Protein AF-A0A8S2F8Z8-F1 (afdb_monomer_lite)

Foldseek 3Di:
DDPDDPPQWDWADPDPPDIDTDGPVVSVVVPDPQDAAEFFGWADDDPPPDDDNHHPPQWHWFAQDNHTIGTHNAHDPNRPQQVDADEFFAWQDAPPDRGHNHHDPQWDWKAQDNGTTTTHNDHDPNIHD

Structure (mmCIF, N/CA/C/O backbone):
data_AF-A0A8S2F8Z8-F1
#
_entry.id   AF-A0A8S2F8Z8-F1
#
loop_
_atom_site.group_PDB
_atom_site.id
_atom_site.type_symbol
_atom_site.label_atom_id
_atom_site.label_alt_id
_atom_site.label_comp_id
_atom_site.label_asym_id
_atom_site.label_entity_id
_atom_site.label_seq_id
_atom_site.pdbx_PDB_ins_code
_atom_site.Cartn_x
_atom_site.Cartn_y
_atom_site.Cartn_z
_atom_site.occupancy
_atom_site.B_iso_or_equiv
_atom_site.auth_seq_id
_atom_site.auth_comp_id
_atom_site.auth_asym_id
_atom_site.auth_atom_id
_atom_site.pdbx_PDB_model_num
ATOM 1 N N . GLY A 1 1 ? -2.015 -5.565 -41.051 1.00 59.56 1 GLY A N 1
ATOM 2 C CA . GLY A 1 1 ? -1.539 -4.208 -40.720 1.00 59.56 1 GLY A CA 1
ATOM 3 C C . GLY A 1 1 ? -0.589 -3.693 -41.792 1.00 59.56 1 GLY A C 1
ATOM 4 O O . GLY A 1 1 ? -0.266 -4.461 -42.700 1.00 59.56 1 GLY A O 1
ATOM 5 N N . PRO A 1 2 ? -0.166 -2.418 -41.715 1.00 66.81 2 PRO A N 1
ATOM 6 C CA . PRO A 1 2 ? 0.751 -1.803 -42.672 1.00 66.81 2 PRO A CA 1
ATOM 7 C C . PRO A 1 2 ? 2.079 -2.568 -42.733 1.00 66.81 2 PRO A C 1
ATOM 9 O O . PRO A 1 2 ? 2.595 -3.013 -41.705 1.00 66.81 2 PRO A O 1
ATOM 12 N N . ARG A 1 3 ? 2.611 -2.749 -43.949 1.00 70.62 3 ARG A N 1
ATOM 13 C CA . ARG A 1 3 ? 3.925 -3.376 -44.209 1.00 70.62 3 ARG A CA 1
ATOM 14 C C . ARG A 1 3 ? 5.035 -2.347 -44.431 1.00 70.62 3 ARG A C 1
ATOM 16 O O . ARG A 1 3 ? 6.205 -2.682 -44.313 1.00 70.62 3 ARG A O 1
ATOM 23 N N . THR A 1 4 ? 4.659 -1.105 -44.707 1.00 81.62 4 THR A N 1
ATOM 24 C CA . THR A 1 4 ? 5.548 0.034 -44.928 1.00 81.62 4 THR A CA 1
ATOM 25 C C . THR A 1 4 ? 5.019 1.227 -44.137 1.00 81.62 4 THR A C 1
ATOM 27 O O . THR A 1 4 ? 3.808 1.431 -44.039 1.00 81.62 4 THR A O 1
ATOM 30 N N . CYS A 1 5 ? 5.924 1.987 -43.525 1.00 84.75 5 CYS A N 1
ATOM 31 C CA . CYS A 1 5 ? 5.596 3.155 -42.713 1.00 84.75 5 CYS A CA 1
ATOM 32 C C . CYS A 1 5 ? 6.280 4.398 -43.289 1.00 84.75 5 CYS A C 1
ATOM 34 O O . CYS A 1 5 ? 7.311 4.295 -43.954 1.00 84.75 5 CYS A O 1
ATOM 36 N N . LYS A 1 6 ? 5.694 5.575 -43.037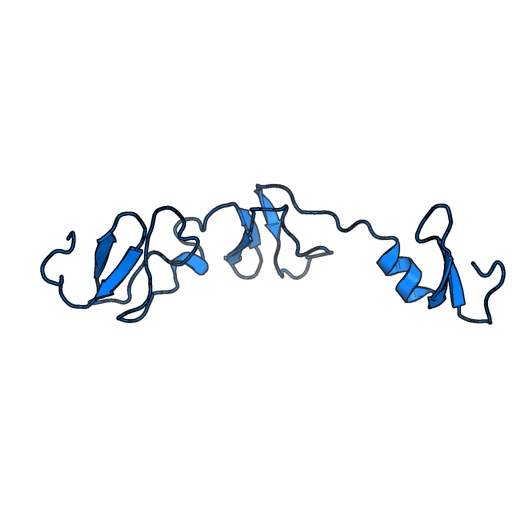 1.00 87.75 6 LYS A N 1
ATOM 37 C CA . LYS A 1 6 ? 6.300 6.864 -43.398 1.00 87.75 6 LYS A CA 1
ATOM 38 C C . LYS A 1 6 ? 7.627 7.066 -42.653 1.00 87.75 6 LYS A C 1
ATOM 40 O O . LYS A 1 6 ? 7.852 6.474 -41.597 1.00 87.75 6 LYS A O 1
ATOM 45 N N . GLN A 1 7 ? 8.488 7.916 -43.203 1.00 82.00 7 GLN A N 1
ATOM 46 C CA . GLN A 1 7 ? 9.803 8.227 -42.644 1.00 82.00 7 GLN A CA 1
ATOM 47 C C . GLN A 1 7 ? 9.693 8.678 -41.175 1.00 82.00 7 GLN A C 1
ATOM 49 O O . GLN A 1 7 ? 8.825 9.476 -40.830 1.00 82.00 7 GLN A O 1
ATOM 54 N N . GLY A 1 8 ? 10.538 8.115 -40.305 1.00 78.06 8 GLY A N 1
ATOM 55 C CA . GLY A 1 8 ? 10.501 8.342 -38.851 1.00 78.06 8 GLY A CA 1
ATOM 56 C C . GLY A 1 8 ? 9.610 7.373 -38.056 1.00 78.06 8 GLY A C 1
ATOM 57 O O . GLY A 1 8 ? 9.701 7.328 -36.828 1.00 78.06 8 GLY A O 1
ATOM 58 N N . LEU A 1 9 ? 8.801 6.549 -38.729 1.00 84.25 9 LEU A N 1
ATOM 59 C CA . LEU A 1 9 ? 7.970 5.518 -38.106 1.00 84.25 9 LEU A CA 1
ATOM 60 C C . LEU A 1 9 ? 8.496 4.118 -38.432 1.00 84.25 9 LEU A C 1
ATOM 62 O O . LEU A 1 9 ? 8.995 3.856 -39.525 1.00 84.25 9 LEU A O 1
ATOM 66 N N . VAL A 1 10 ? 8.332 3.195 -37.491 1.00 85.69 10 VAL A N 1
ATOM 67 C CA . VAL A 1 10 ? 8.673 1.779 -37.654 1.00 85.69 10 VAL A CA 1
ATOM 68 C C . VAL A 1 10 ? 7.415 0.924 -37.569 1.00 85.69 10 VAL A C 1
ATOM 70 O O . VAL A 1 10 ? 6.480 1.231 -36.826 1.00 85.69 10 VAL A O 1
ATOM 73 N N . CYS A 1 11 ? 7.384 -0.160 -38.344 1.00 86.62 11 CYS A N 1
ATOM 74 C CA . CYS A 1 11 ? 6.306 -1.136 -38.264 1.00 86.62 11 CYS A CA 1
ATOM 75 C C . CYS A 1 11 ? 6.493 -1.982 -37.001 1.00 86.62 11 CYS A C 1
ATOM 77 O O . CYS A 1 11 ? 7.408 -2.800 -36.923 1.00 86.62 11 CYS A O 1
ATOM 79 N N . PHE A 1 12 ? 5.630 -1.778 -36.009 1.00 84.25 12 PHE A N 1
ATOM 80 C CA . PHE A 1 12 ? 5.657 -2.507 -34.749 1.00 84.25 12 PHE A CA 1
ATOM 81 C C . PHE A 1 12 ? 4.563 -3.574 -34.729 1.00 84.25 12 PHE A C 1
ATOM 83 O O . PHE A 1 12 ? 3.369 -3.282 -34.868 1.00 84.25 12 PHE A O 1
ATOM 90 N N . LYS A 1 13 ? 4.971 -4.834 -34.564 1.00 82.38 13 LYS A N 1
ATOM 91 C CA . LYS A 1 13 ? 4.068 -5.986 -34.539 1.00 82.38 13 LYS A CA 1
ATOM 92 C C . LYS A 1 13 ? 3.543 -6.192 -33.117 1.00 82.38 13 LYS A C 1
ATOM 94 O O . LYS A 1 13 ? 4.301 -6.532 -32.220 1.00 82.38 13 LYS A O 1
ATOM 99 N N . ARG A 1 14 ? 2.241 -5.982 -32.921 1.00 74.94 14 ARG A N 1
ATOM 100 C CA . ARG A 1 14 ? 1.556 -6.128 -31.623 1.00 74.94 14 ARG A CA 1
ATOM 101 C C . ARG A 1 14 ? 1.050 -7.550 -31.392 1.00 74.94 14 ARG A C 1
ATOM 103 O O . ARG A 1 14 ? 0.982 -7.999 -30.258 1.00 74.94 14 ARG A O 1
ATOM 110 N N . SER A 1 15 ? 0.678 -8.254 -32.458 1.00 73.31 15 SER A N 1
ATOM 111 C CA . SER A 1 15 ? 0.244 -9.652 -32.407 1.00 73.31 15 SER A CA 1
ATOM 112 C C . SER A 1 15 ? 0.543 -10.357 -33.732 1.00 73.31 15 SER A C 1
ATOM 114 O O . SER A 1 15 ? 1.067 -9.757 -34.674 1.00 73.31 15 SER A O 1
ATOM 116 N N . LYS A 1 16 ? 0.186 -11.642 -33.846 1.00 78.88 16 LYS A N 1
ATOM 117 C CA . LYS A 1 16 ? 0.320 -12.395 -35.105 1.00 78.88 16 LYS A CA 1
ATOM 118 C C . LYS A 1 16 ? -0.413 -11.722 -36.275 1.00 78.88 16 LYS A C 1
ATOM 120 O O . LYS A 1 16 ? 0.089 -11.774 -37.395 1.00 78.88 16 LYS A O 1
ATOM 125 N N . TYR A 1 17 ? -1.542 -11.063 -36.004 1.00 82.31 17 TYR A N 1
ATOM 126 C CA . TYR A 1 17 ? -2.438 -10.501 -37.022 1.00 82.31 17 TYR A CA 1
ATOM 127 C C . TYR A 1 17 ? -2.442 -8.965 -37.065 1.00 82.31 17 TYR A C 1
ATOM 129 O O . TYR A 1 17 ? -2.913 -8.377 -38.040 1.00 82.31 17 TYR A O 1
ATOM 137 N N . TYR A 1 18 ? -1.886 -8.303 -36.046 1.00 78.38 18 TYR A N 1
ATOM 138 C CA . TYR A 1 18 ? -1.949 -6.852 -35.900 1.00 78.38 18 TYR A CA 1
ATOM 139 C C . TYR A 1 18 ? -0.555 -6.213 -35.839 1.00 78.38 18 TYR A C 1
ATOM 141 O O . TYR A 1 18 ? 0.298 -6.572 -35.023 1.00 78.38 18 TYR A O 1
ATOM 149 N N . SER A 1 19 ? -0.346 -5.233 -36.716 1.00 85.62 19 SER A N 1
ATOM 150 C CA . SER A 1 19 ? 0.827 -4.362 -36.755 1.00 85.62 19 SER A CA 1
ATOM 151 C C . SER A 1 19 ? 0.371 -2.915 -36.894 1.00 85.62 19 SER A C 1
ATOM 153 O O . SER A 1 19 ? -0.686 -2.658 -37.472 1.00 85.62 19 SER A O 1
ATOM 155 N N . GLN A 1 20 ? 1.164 -1.983 -36.374 1.00 88.12 20 GLN A N 1
ATOM 156 C CA . GLN A 1 20 ? 0.901 -0.545 -36.439 1.00 88.12 20 GLN A CA 1
ATOM 157 C C . GLN A 1 20 ? 2.207 0.231 -36.639 1.00 88.12 20 GLN A C 1
ATOM 159 O O . GLN A 1 20 ? 3.262 -0.201 -36.175 1.00 88.12 20 GLN A O 1
ATOM 164 N N . CYS A 1 21 ? 2.143 1.374 -37.320 1.00 89.62 21 CYS A N 1
ATOM 165 C CA . CYS A 1 21 ? 3.282 2.281 -37.449 1.00 89.62 21 CYS A CA 1
ATOM 166 C C . CYS A 1 21 ? 3.363 3.172 -36.208 1.00 89.62 21 CYS A C 1
ATOM 168 O O . CYS A 1 21 ? 2.404 3.875 -35.899 1.00 89.62 21 CYS A O 1
ATOM 170 N N . ILE A 1 22 ? 4.490 3.150 -35.504 1.00 87.31 22 ILE A N 1
ATOM 171 C CA . ILE A 1 22 ? 4.744 4.006 -34.335 1.00 87.31 22 ILE A CA 1
ATOM 172 C C . ILE A 1 22 ? 6.133 4.634 -34.435 1.00 87.31 22 ILE A C 1
ATOM 174 O O . ILE A 1 22 ? 6.967 4.177 -35.216 1.00 87.31 22 ILE A O 1
ATOM 178 N N . GLY A 1 23 ? 6.385 5.686 -33.656 1.00 85.56 23 GLY A N 1
ATOM 179 C CA . GLY A 1 23 ? 7.707 6.309 -33.582 1.00 85.56 23 GLY A CA 1
ATOM 180 C C . GLY A 1 23 ? 8.777 5.315 -33.127 1.00 85.56 23 GLY A C 1
ATOM 181 O O . GLY A 1 23 ? 8.509 4.439 -32.304 1.00 85.56 23 GLY A O 1
ATOM 182 N N . LYS A 1 24 ? 9.995 5.453 -33.661 1.00 80.38 24 LYS A N 1
ATOM 183 C CA . LYS A 1 24 ? 11.129 4.553 -33.380 1.00 80.38 24 LYS A CA 1
ATOM 184 C C . LYS A 1 24 ? 11.436 4.423 -31.879 1.00 80.38 24 LYS A C 1
ATOM 186 O O . LYS A 1 24 ? 11.677 3.318 -31.406 1.00 80.38 24 LYS A O 1
ATOM 191 N N . GLU A 1 25 ? 11.363 5.521 -31.133 1.00 77.25 25 GLU A N 1
ATOM 192 C CA . GLU A 1 25 ? 11.578 5.537 -29.677 1.00 77.25 25 GLU A CA 1
ATOM 193 C C . GLU A 1 25 ? 10.461 4.806 -28.919 1.00 77.25 25 GLU A C 1
ATOM 195 O O . GLU A 1 25 ? 10.720 3.976 -28.051 1.00 77.25 25 GLU A O 1
ATOM 200 N N . VAL A 1 26 ? 9.206 5.032 -29.315 1.00 74.06 26 VAL A N 1
ATOM 201 C CA . VAL A 1 26 ? 8.037 4.372 -28.714 1.00 74.06 26 VAL A CA 1
ATOM 202 C C . VAL A 1 26 ? 8.050 2.869 -28.999 1.00 74.06 26 VAL A C 1
ATOM 204 O O . VAL A 1 26 ? 7.679 2.079 -28.135 1.00 74.06 26 VAL A O 1
ATOM 207 N N . ALA A 1 27 ? 8.512 2.449 -30.181 1.00 71.44 27 ALA A N 1
ATOM 208 C CA . ALA A 1 27 ? 8.703 1.034 -30.497 1.00 71.44 27 ALA A CA 1
ATOM 209 C C . ALA A 1 27 ? 9.772 0.374 -29.629 1.00 71.44 27 ALA A C 1
ATOM 211 O O . ALA A 1 27 ? 9.580 -0.765 -29.211 1.00 71.44 27 ALA A O 1
ATOM 212 N N . ALA A 1 28 ? 10.863 1.086 -29.340 1.00 67.25 28 ALA A N 1
ATOM 213 C CA . ALA A 1 28 ? 11.912 0.586 -28.463 1.00 67.25 28 ALA A CA 1
ATOM 214 C C . ALA A 1 28 ? 11.391 0.370 -27.034 1.00 67.25 28 ALA A C 1
ATOM 216 O O . ALA A 1 28 ? 11.677 -0.666 -26.448 1.00 67.25 28 ALA A O 1
ATOM 217 N N . ILE A 1 29 ? 10.564 1.285 -26.512 1.00 64.25 29 ILE A N 1
ATOM 218 C CA . ILE A 1 29 ? 9.955 1.168 -25.175 1.00 64.25 29 ILE A CA 1
ATOM 219 C C . ILE A 1 29 ? 8.875 0.074 -25.144 1.00 64.25 29 ILE A C 1
ATOM 221 O O . ILE A 1 29 ? 8.825 -0.723 -24.214 1.00 64.25 29 ILE A O 1
ATOM 225 N N . ALA A 1 30 ? 8.020 -0.005 -26.168 1.00 64.06 30 ALA A N 1
ATOM 226 C CA . ALA A 1 30 ? 6.937 -0.991 -26.240 1.00 64.06 30 ALA A CA 1
ATOM 227 C C . ALA A 1 30 ? 7.422 -2.433 -26.484 1.00 64.06 30 ALA A C 1
ATOM 229 O O . ALA A 1 30 ? 6.652 -3.370 -26.276 1.00 64.06 30 ALA A O 1
ATOM 230 N N . ALA A 1 31 ? 8.663 -2.611 -26.949 1.00 60.62 31 ALA A N 1
ATOM 231 C CA . ALA A 1 31 ? 9.320 -3.910 -27.061 1.00 60.62 31 ALA A CA 1
ATOM 232 C C . ALA A 1 31 ? 9.886 -4.412 -25.722 1.00 60.62 31 ALA A C 1
ATOM 234 O O . ALA A 1 31 ? 10.251 -5.583 -25.626 1.00 60.62 31 ALA A O 1
ATOM 235 N N . ILE A 1 32 ? 9.975 -3.548 -24.703 1.00 60.53 32 ILE A N 1
ATOM 236 C CA . ILE A 1 32 ? 10.451 -3.942 -23.380 1.00 60.53 32 ILE A CA 1
ATOM 237 C C . ILE A 1 32 ? 9.328 -4.747 -22.713 1.00 60.53 32 ILE A C 1
ATOM 239 O O . ILE A 1 32 ? 8.223 -4.220 -22.546 1.00 60.53 32 ILE A O 1
ATOM 243 N N . PRO A 1 33 ? 9.560 -6.012 -22.326 1.00 59.38 33 PRO A N 1
ATOM 244 C CA . PRO A 1 33 ? 8.594 -6.727 -21.508 1.00 59.38 33 PRO A CA 1
ATOM 245 C C . PRO A 1 33 ? 8.389 -5.948 -20.203 1.00 59.38 33 PRO A C 1
ATOM 247 O O . PRO A 1 33 ? 9.362 -5.522 -19.579 1.00 59.38 33 PRO A O 1
ATOM 250 N N . ILE A 1 34 ? 7.134 -5.753 -19.778 1.00 61.31 34 ILE A N 1
ATOM 251 C CA . ILE A 1 34 ? 6.842 -5.281 -18.418 1.00 61.31 34 ILE A CA 1
ATOM 252 C C . ILE A 1 34 ? 7.340 -6.379 -17.477 1.00 61.31 34 ILE A C 1
ATOM 254 O O . ILE A 1 34 ? 6.657 -7.370 -17.227 1.00 61.31 34 ILE A O 1
ATOM 258 N N . GLN A 1 35 ? 8.589 -6.248 -17.045 1.00 66.69 35 GLN A N 1
ATOM 259 C CA . GLN A 1 35 ? 9.250 -7.231 -16.212 1.00 66.69 35 GLN A CA 1
ATOM 260 C C . GLN A 1 35 ? 8.824 -6.982 -14.773 1.00 66.69 35 GLN A C 1
ATOM 262 O O . GLN A 1 35 ? 9.351 -6.101 -14.107 1.00 66.69 35 GLN A O 1
ATOM 267 N N . TYR A 1 36 ? 7.853 -7.737 -14.283 1.00 73.62 36 TYR A N 1
ATOM 268 C CA . TYR A 1 36 ? 7.471 -7.624 -12.885 1.00 73.62 36 TYR A CA 1
ATOM 269 C C . TYR A 1 36 ? 8.639 -8.008 -11.973 1.00 73.62 36 TYR A C 1
ATOM 271 O O . TYR A 1 36 ? 9.250 -9.066 -12.145 1.00 73.62 36 TYR A O 1
ATOM 279 N N . ILE A 1 37 ? 8.935 -7.163 -10.989 1.00 75.06 37 ILE A N 1
ATOM 280 C CA . ILE A 1 37 ? 9.913 -7.488 -9.954 1.00 75.06 37 ILE A CA 1
ATOM 281 C C . ILE A 1 37 ? 9.288 -8.541 -9.028 1.00 75.06 37 ILE A C 1
ATOM 283 O O . ILE A 1 37 ? 8.199 -8.338 -8.486 1.00 75.06 37 ILE A O 1
ATOM 287 N N . ALA A 1 38 ? 9.964 -9.680 -8.870 1.00 81.56 38 ALA A N 1
ATOM 288 C CA . ALA A 1 38 ? 9.530 -10.747 -7.972 1.00 81.56 38 ALA A CA 1
ATOM 289 C C . ALA A 1 38 ? 9.555 -10.299 -6.498 1.00 81.56 38 ALA A C 1
ATOM 291 O O . ALA A 1 38 ? 10.196 -9.308 -6.145 1.00 81.56 38 ALA A O 1
ATOM 292 N N . LEU A 1 39 ? 8.882 -11.055 -5.626 1.00 84.88 39 LEU A N 1
ATOM 293 C CA . LEU A 1 39 ? 8.942 -10.849 -4.178 1.00 84.88 39 LEU A CA 1
ATOM 294 C C . LEU A 1 39 ? 10.406 -10.781 -3.704 1.00 84.88 39 LEU A C 1
ATOM 296 O O . LEU A 1 39 ? 11.211 -11.640 -4.058 1.00 84.88 39 LEU A O 1
ATOM 300 N N . GLY A 1 40 ? 10.745 -9.760 -2.918 1.00 83.44 40 GLY A N 1
ATOM 301 C CA . GLY A 1 40 ? 12.107 -9.514 -2.438 1.00 83.44 40 GLY A CA 1
ATOM 302 C C . GLY A 1 40 ? 13.016 -8.774 -3.425 1.00 83.44 40 GLY A C 1
ATOM 303 O O . GLY A 1 40 ? 14.144 -8.422 -3.085 1.00 83.44 40 GLY A O 1
ATOM 304 N N . GLY A 1 41 ? 12.556 -8.514 -4.650 1.00 83.38 41 GLY A N 1
ATOM 305 C CA . GLY A 1 41 ? 13.316 -7.732 -5.615 1.00 83.38 41 GLY A CA 1
ATOM 306 C C . GLY A 1 41 ? 13.271 -6.232 -5.315 1.00 83.38 41 GLY A C 1
ATOM 307 O O . GLY A 1 41 ? 12.306 -5.720 -4.743 1.00 83.38 41 GLY A O 1
ATOM 308 N N . ARG A 1 42 ? 14.329 -5.517 -5.714 1.00 81.88 42 ARG A N 1
ATOM 309 C CA . ARG A 1 42 ? 14.471 -4.076 -5.462 1.00 81.88 42 ARG A CA 1
ATOM 310 C C . ARG A 1 42 ? 13.527 -3.258 -6.334 1.00 81.88 42 ARG A C 1
ATOM 312 O O . ARG A 1 42 ? 13.471 -3.477 -7.539 1.00 81.88 42 ARG A O 1
ATOM 319 N N . CYS A 1 43 ? 12.851 -2.288 -5.732 1.00 79.69 43 CYS A N 1
ATOM 320 C CA . CYS A 1 43 ? 11.912 -1.384 -6.390 1.00 79.69 43 CYS A CA 1
ATOM 321 C C . CYS A 1 43 ? 12.070 0.057 -5.866 1.00 79.69 43 CYS A C 1
ATOM 323 O O . CYS A 1 43 ? 12.658 0.279 -4.809 1.00 79.69 43 CYS A O 1
ATOM 325 N N . GLY A 1 44 ? 11.521 1.043 -6.582 1.00 72.19 44 GLY A N 1
ATOM 326 C CA . GLY A 1 44 ? 11.553 2.451 -6.163 1.00 72.19 44 GLY A CA 1
ATOM 327 C C . GLY A 1 44 ? 12.780 3.236 -6.649 1.00 72.19 44 GLY A C 1
ATOM 328 O O . GLY A 1 44 ? 13.671 2.694 -7.297 1.00 72.19 44 GLY A O 1
ATOM 329 N N . ALA A 1 45 ? 12.773 4.551 -6.404 1.00 58.88 45 ALA A N 1
ATOM 330 C CA . ALA A 1 45 ? 13.731 5.509 -6.953 1.00 58.88 45 ALA A CA 1
ATOM 331 C C . ALA A 1 45 ? 14.999 5.621 -6.089 1.00 58.88 45 ALA A C 1
ATOM 333 O O . ALA A 1 45 ? 15.003 6.326 -5.091 1.00 58.88 45 ALA A O 1
ATOM 334 N N . GLY A 1 46 ? 16.072 4.959 -6.519 1.00 53.78 46 GLY A N 1
ATOM 335 C CA . GLY A 1 46 ? 17.457 5.365 -6.256 1.00 53.78 46 GLY A CA 1
ATOM 336 C C . GLY A 1 46 ? 18.095 5.857 -7.561 1.00 53.78 46 GLY A C 1
ATOM 337 O O . GLY A 1 46 ? 17.545 5.617 -8.639 1.00 53.78 46 GLY A O 1
ATOM 338 N N . LYS A 1 47 ? 19.262 6.515 -7.499 1.00 52.44 47 LYS A N 1
ATOM 339 C CA . LYS A 1 47 ? 19.981 7.041 -8.688 1.00 52.44 47 LYS A CA 1
ATOM 340 C C . LYS A 1 47 ? 20.283 5.977 -9.764 1.00 52.44 47 LYS A C 1
ATOM 342 O O . LYS A 1 47 ? 20.527 6.333 -10.912 1.00 52.44 47 LYS A O 1
ATOM 347 N N . ASP A 1 48 ? 20.176 4.695 -9.412 1.00 52.06 48 ASP A N 1
ATOM 348 C CA . ASP A 1 48 ? 20.430 3.543 -10.283 1.00 52.06 48 ASP A CA 1
ATOM 349 C C . ASP A 1 48 ? 19.174 2.727 -10.654 1.00 52.06 48 ASP A C 1
ATOM 351 O O . ASP A 1 48 ? 19.292 1.636 -11.215 1.00 52.06 48 ASP A O 1
ATOM 355 N N . ALA A 1 49 ? 17.961 3.219 -10.369 1.00 53.31 49 ALA A N 1
ATOM 356 C CA . ALA A 1 49 ? 16.715 2.508 -10.667 1.00 53.31 49 ALA A CA 1
ATOM 357 C C . ALA A 1 49 ? 16.397 2.511 -12.176 1.00 53.31 49 ALA A C 1
ATOM 359 O O . ALA A 1 49 ? 15.557 3.263 -12.671 1.00 53.31 49 ALA A O 1
ATOM 360 N N . ARG A 1 50 ? 17.072 1.647 -12.938 1.00 52.94 50 ARG A N 1
ATOM 361 C CA . ARG A 1 50 ? 16.656 1.295 -14.300 1.00 52.94 50 ARG A CA 1
ATOM 362 C C . ARG A 1 50 ? 15.472 0.339 -14.182 1.00 52.94 50 ARG A C 1
ATOM 364 O O . ARG A 1 50 ? 15.672 -0.785 -13.758 1.00 52.94 50 ARG A O 1
ATOM 371 N N . SER A 1 51 ? 14.282 0.846 -14.511 1.00 52.75 51 SER A N 1
ATOM 372 C CA . SER A 1 51 ? 13.029 0.176 -14.921 1.00 52.75 51 SER A CA 1
ATOM 373 C C . SER A 1 51 ? 12.846 -1.345 -14.658 1.00 52.75 51 SER A C 1
ATOM 375 O O . SER A 1 51 ? 13.744 -2.118 -14.980 1.00 52.75 51 SER A O 1
ATOM 377 N N . PRO A 1 52 ? 11.643 -1.838 -14.286 1.00 61.78 52 PRO A N 1
ATOM 378 C CA . PRO A 1 52 ? 10.395 -1.113 -14.036 1.00 61.78 52 PRO A CA 1
ATOM 379 C C . PRO A 1 52 ? 10.056 -1.022 -12.542 1.00 61.78 52 PRO A C 1
ATOM 381 O O . PRO A 1 52 ? 10.469 -1.838 -11.733 1.00 61.78 52 PRO A O 1
ATOM 384 N N . PHE A 1 53 ? 9.226 -0.046 -12.177 1.00 65.81 53 PHE A N 1
ATOM 385 C CA . PHE A 1 53 ? 8.730 0.152 -10.805 1.00 65.81 53 PHE A CA 1
ATOM 386 C C . PHE A 1 53 ? 7.628 -0.839 -10.390 1.00 65.81 53 PHE A C 1
ATOM 388 O O . PHE A 1 53 ? 7.060 -0.715 -9.307 1.00 65.81 53 PHE A O 1
ATOM 395 N N . LEU A 1 54 ? 7.269 -1.778 -11.268 1.00 71.75 54 LEU A N 1
ATOM 396 C CA . LEU A 1 54 ? 6.092 -2.620 -11.101 1.00 71.75 54 LEU A CA 1
ATOM 397 C C . LEU A 1 54 ? 6.485 -3.944 -10.449 1.00 71.75 54 LEU A C 1
ATOM 399 O O . LEU A 1 54 ? 7.119 -4.803 -11.060 1.00 71.75 54 LEU A O 1
ATOM 403 N N . CYS A 1 55 ? 6.083 -4.096 -9.194 1.00 81.69 55 CYS A N 1
ATOM 404 C CA . CYS A 1 55 ? 6.146 -5.359 -8.480 1.00 81.69 55 CYS A CA 1
ATOM 405 C C . CYS A 1 55 ? 5.133 -6.361 -9.056 1.00 81.69 55 CYS A C 1
ATOM 407 O O . CYS A 1 55 ? 4.108 -5.966 -9.618 1.00 81.69 55 CYS A O 1
ATOM 409 N N . ALA A 1 56 ? 5.423 -7.658 -8.932 1.00 84.06 56 ALA A N 1
ATOM 410 C CA . ALA A 1 56 ? 4.514 -8.729 -9.334 1.00 84.06 56 ALA A CA 1
ATOM 411 C C . ALA A 1 56 ? 3.126 -8.579 -8.700 1.00 84.06 56 ALA A C 1
ATOM 413 O O . ALA A 1 56 ? 2.968 -7.977 -7.636 1.00 84.06 56 ALA A O 1
ATOM 414 N N . VAL A 1 57 ? 2.111 -9.144 -9.355 1.00 80.31 57 VAL A N 1
ATOM 415 C CA . VAL A 1 57 ? 0.721 -9.083 -8.883 1.00 80.31 57 VAL A CA 1
ATOM 416 C C . VAL A 1 57 ? 0.643 -9.539 -7.421 1.00 80.31 57 VAL A C 1
ATOM 418 O O . VAL A 1 57 ? 1.192 -10.577 -7.061 1.00 80.31 57 VAL A O 1
ATOM 421 N N . GLY A 1 58 ? -0.019 -8.743 -6.577 1.00 78.31 58 GLY A N 1
ATOM 422 C CA . GLY A 1 58 ? -0.139 -9.006 -5.138 1.00 78.31 58 GLY A CA 1
ATOM 423 C C . GLY A 1 58 ? 1.062 -8.571 -4.289 1.00 78.31 58 GLY A C 1
ATOM 424 O O . GLY A 1 58 ? 1.050 -8.773 -3.078 1.00 78.31 58 GLY A O 1
ATOM 425 N N . THR A 1 59 ? 2.084 -7.954 -4.887 1.00 84.50 59 THR A N 1
ATOM 426 C CA . THR A 1 59 ? 3.201 -7.338 -4.162 1.00 84.50 59 THR A CA 1
ATOM 427 C C . THR A 1 59 ? 3.243 -5.837 -4.419 1.00 84.50 59 THR A C 1
ATOM 429 O O . THR A 1 59 ? 2.899 -5.359 -5.498 1.00 84.50 59 THR A O 1
ATOM 432 N N . TYR A 1 60 ? 3.659 -5.090 -3.405 1.00 81.25 60 TYR A N 1
ATOM 433 C CA . TYR A 1 60 ? 3.723 -3.637 -3.409 1.00 81.25 60 TYR A CA 1
ATOM 434 C C . TYR A 1 60 ? 5.155 -3.198 -3.153 1.00 81.25 60 TYR A C 1
ATOM 436 O O . TYR A 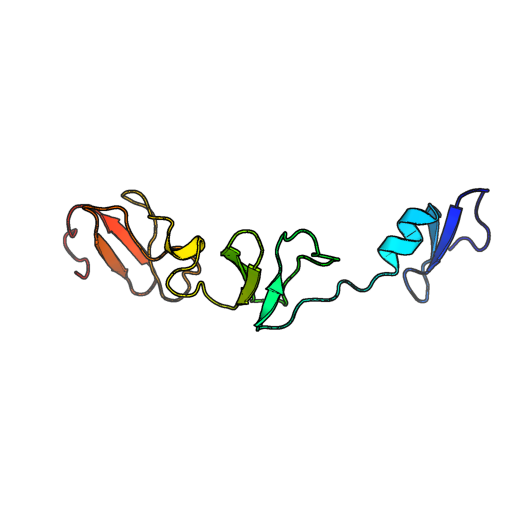1 60 ? 5.903 -3.856 -2.424 1.00 81.25 60 TYR A O 1
ATOM 444 N N . CYS A 1 61 ? 5.539 -2.078 -3.758 1.00 82.88 61 CYS A N 1
ATOM 445 C CA . CYS A 1 61 ? 6.849 -1.506 -3.524 1.00 82.88 61 CYS A CA 1
ATOM 446 C C . CYS A 1 61 ? 6.852 -0.749 -2.197 1.00 82.88 61 CYS A C 1
ATOM 448 O O . CYS A 1 61 ? 6.233 0.310 -2.086 1.00 82.88 61 CYS A O 1
ATOM 450 N N . PHE A 1 62 ? 7.553 -1.277 -1.197 1.00 84.94 62 PHE A N 1
ATOM 451 C CA . PHE A 1 62 ? 7.768 -0.577 0.063 1.00 84.94 62 PHE A CA 1
ATOM 452 C C . PHE A 1 62 ? 9.137 0.098 0.035 1.00 84.94 62 PHE A C 1
ATOM 454 O O . PHE A 1 62 ? 10.105 -0.480 -0.447 1.00 84.94 62 PHE A O 1
ATOM 461 N N . ILE A 1 63 ? 9.229 1.324 0.546 1.00 82.88 63 ILE A N 1
ATOM 462 C CA . ILE A 1 63 ? 10.483 2.087 0.578 1.00 82.88 63 ILE A CA 1
ATOM 463 C C . ILE A 1 63 ? 11.060 2.022 1.993 1.00 82.88 63 ILE A C 1
ATOM 465 O O . ILE A 1 63 ? 10.385 2.373 2.966 1.00 82.88 63 ILE A O 1
ATOM 469 N N . GLN A 1 64 ? 12.307 1.576 2.120 1.00 80.62 64 GLN A N 1
ATOM 470 C CA . GLN A 1 64 ? 13.030 1.586 3.390 1.00 80.62 64 GLN A CA 1
ATOM 471 C C . GLN A 1 64 ? 13.713 2.932 3.615 1.00 80.62 64 GLN A C 1
ATOM 473 O O . GLN A 1 64 ? 13.623 3.502 4.701 1.00 80.62 64 GLN A O 1
ATOM 478 N N . ASN A 1 65 ? 14.425 3.405 2.591 1.00 78.81 65 ASN A N 1
ATOM 479 C CA . ASN A 1 65 ? 15.201 4.638 2.583 1.00 78.81 65 ASN A CA 1
ATOM 480 C C . ASN A 1 65 ? 15.253 5.224 1.155 1.00 78.81 65 ASN A C 1
ATOM 482 O O . ASN A 1 65 ? 14.722 4.635 0.218 1.00 78.81 65 ASN A O 1
ATOM 486 N N . GLU A 1 66 ? 15.900 6.375 0.985 1.00 77.12 66 GLU A N 1
ATOM 487 C CA . GLU A 1 66 ? 16.046 7.080 -0.302 1.00 77.12 66 GLU A CA 1
ATOM 488 C C . GLU A 1 66 ? 16.759 6.286 -1.416 1.00 77.12 66 GLU A C 1
ATOM 490 O O . GLU A 1 66 ? 16.660 6.655 -2.579 1.00 77.12 66 GLU A O 1
ATOM 495 N N . ASN A 1 67 ? 17.463 5.199 -1.084 1.00 77.50 67 ASN A N 1
ATOM 496 C CA . ASN A 1 67 ? 18.228 4.390 -2.037 1.00 77.50 67 ASN A CA 1
ATOM 497 C C . ASN A 1 67 ? 17.756 2.930 -2.104 1.00 77.50 67 ASN A C 1
ATOM 499 O O . ASN A 1 67 ? 18.307 2.139 -2.873 1.00 77.50 67 ASN A O 1
ATOM 503 N N . TYR A 1 68 ? 16.768 2.545 -1.294 1.00 80.75 68 TYR A N 1
ATOM 504 C CA . TYR A 1 68 ? 16.337 1.160 -1.174 1.00 80.75 68 TYR A CA 1
ATOM 505 C C . TYR A 1 68 ? 14.830 1.051 -0.965 1.00 80.75 68 TYR A C 1
ATOM 507 O O . TYR A 1 68 ? 14.271 1.524 0.030 1.00 80.75 68 TYR A O 1
ATOM 515 N N . GLY A 1 69 ? 14.194 0.342 -1.890 1.00 85.12 69 GLY A N 1
ATOM 516 C CA . GLY A 1 69 ? 12.857 -0.205 -1.743 1.00 85.12 69 GLY A CA 1
ATOM 517 C C . GLY A 1 69 ? 12.818 -1.645 -2.238 1.00 85.12 69 GLY A C 1
ATOM 518 O O . GLY A 1 69 ? 13.703 -2.096 -2.968 1.00 85.12 69 GLY A O 1
ATOM 519 N N . GLU A 1 70 ? 11.794 -2.378 -1.824 1.00 86.50 70 GLU A N 1
ATOM 520 C CA . GLU A 1 70 ? 11.644 -3.804 -2.110 1.00 86.50 70 GLU A CA 1
ATOM 521 C C . GLU A 1 70 ? 10.176 -4.171 -2.320 1.00 86.50 70 GLU A C 1
ATOM 523 O O . GLU A 1 70 ? 9.282 -3.664 -1.632 1.00 86.50 70 GLU A O 1
ATOM 528 N N . CYS A 1 71 ? 9.930 -5.074 -3.266 1.00 88.00 71 CYS A N 1
ATOM 529 C CA . CYS A 1 71 ? 8.612 -5.634 -3.517 1.00 88.00 71 CYS A CA 1
ATOM 530 C C . CYS A 1 71 ? 8.258 -6.639 -2.428 1.00 88.00 71 CYS A C 1
ATOM 532 O O . CYS A 1 71 ? 8.872 -7.703 -2.331 1.00 88.00 71 CYS A O 1
ATOM 534 N N . ARG A 1 72 ? 7.249 -6.326 -1.616 1.00 86.50 72 ARG A N 1
ATOM 535 C CA . ARG A 1 72 ? 6.788 -7.201 -0.529 1.00 86.50 72 ARG A CA 1
ATOM 536 C C . ARG A 1 72 ? 5.269 -7.302 -0.527 1.00 86.50 72 ARG A C 1
ATOM 538 O O . ARG A 1 72 ? 4.580 -6.500 -1.147 1.00 86.50 72 ARG A O 1
ATOM 545 N N . THR A 1 73 ? 4.735 -8.292 0.174 1.00 86.44 73 THR A N 1
ATO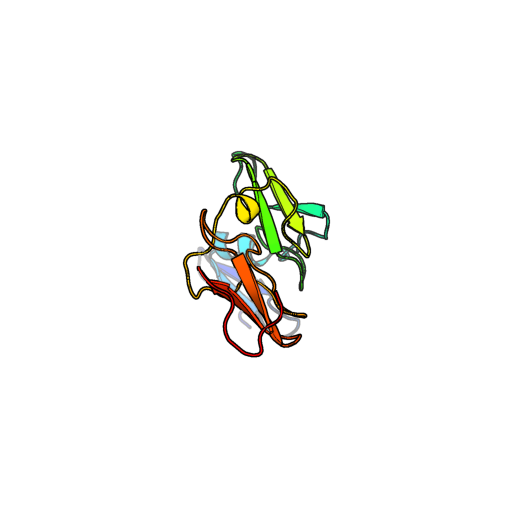M 546 C CA . THR A 1 73 ? 3.288 -8.413 0.424 1.00 86.44 73 THR A CA 1
ATOM 547 C C . THR A 1 73 ? 2.830 -7.538 1.593 1.00 86.44 73 THR A C 1
ATOM 549 O O . THR A 1 73 ? 1.657 -7.193 1.680 1.00 86.44 73 THR A O 1
ATOM 552 N N . SER A 1 74 ? 3.754 -7.141 2.474 1.00 83.44 74 SER A N 1
ATOM 553 C CA . SER A 1 74 ? 3.491 -6.282 3.629 1.00 83.44 74 SER A CA 1
ATOM 554 C C . SER A 1 74 ? 4.686 -5.384 3.967 1.00 83.44 74 SER A C 1
ATOM 556 O O . SER A 1 74 ? 5.849 -5.707 3.684 1.00 83.44 74 SER A O 1
ATOM 558 N N . CYS A 1 75 ? 4.385 -4.245 4.594 1.00 81.06 75 CYS A N 1
ATOM 559 C CA . CYS A 1 75 ? 5.374 -3.258 5.009 1.00 81.06 75 CYS A CA 1
ATOM 560 C C . CYS A 1 75 ? 6.224 -3.781 6.191 1.00 81.06 75 CYS A C 1
ATOM 562 O O . CYS A 1 75 ? 5.659 -4.082 7.248 1.00 81.06 75 CYS A O 1
ATOM 564 N N . PRO A 1 76 ? 7.563 -3.858 6.071 1.00 81.31 76 PRO A N 1
ATOM 565 C CA . PRO A 1 76 ? 8.435 -4.284 7.168 1.00 81.31 76 PRO A CA 1
ATOM 566 C C . PRO A 1 76 ? 8.508 -3.276 8.320 1.00 81.31 76 PRO A C 1
ATOM 568 O O . PRO A 1 76 ? 8.386 -2.066 8.121 1.00 81.31 76 PRO A O 1
ATOM 571 N N . LEU A 1 77 ? 8.823 -3.779 9.518 1.00 73.94 77 LEU A N 1
ATOM 572 C CA . LEU A 1 77 ? 9.164 -2.958 10.684 1.00 73.94 77 LEU A CA 1
ATOM 573 C C . LEU A 1 77 ? 10.332 -2.006 10.366 1.00 73.94 77 LEU A C 1
ATOM 575 O O . LEU A 1 77 ? 11.300 -2.389 9.711 1.00 73.94 77 LEU A O 1
ATOM 579 N N . ASN A 1 78 ? 10.241 -0.765 10.855 1.00 75.94 78 ASN A N 1
ATOM 580 C CA . ASN A 1 78 ? 11.235 0.310 10.693 1.00 75.94 78 ASN A CA 1
ATOM 581 C C . ASN A 1 78 ? 11.414 0.888 9.272 1.00 75.94 78 ASN A C 1
ATOM 583 O O . ASN A 1 78 ? 12.359 1.643 9.040 1.00 75.94 78 ASN A O 1
ATOM 587 N N . TRP A 1 79 ? 10.517 0.590 8.328 1.00 83.12 79 TRP A N 1
ATOM 588 C CA . TRP A 1 79 ? 10.523 1.198 6.988 1.00 83.12 79 TRP A CA 1
ATOM 589 C C . TRP A 1 79 ? 9.721 2.502 6.957 1.00 83.12 79 TRP A C 1
ATOM 591 O O . TRP A 1 79 ? 8.959 2.779 7.883 1.00 83.12 79 TRP A O 1
ATOM 601 N N . PHE A 1 80 ? 9.867 3.319 5.905 1.00 77.75 80 PHE A N 1
ATOM 602 C CA . PHE A 1 80 ? 9.143 4.595 5.817 1.00 77.75 80 PHE A CA 1
ATOM 603 C C . PHE A 1 80 ? 7.631 4.421 5.903 1.00 77.75 80 PHE A C 1
ATOM 605 O O . PHE A 1 80 ? 6.972 5.238 6.539 1.00 77.75 80 PHE A O 1
ATOM 612 N N . CYS A 1 81 ? 7.100 3.336 5.337 1.00 74.19 81 CYS A N 1
ATOM 613 C CA . CYS A 1 81 ? 5.696 2.993 5.501 1.00 74.19 81 CYS A CA 1
ATOM 614 C C . CYS A 1 81 ? 5.344 2.803 6.991 1.00 74.19 81 CYS A C 1
ATOM 616 O O . CYS A 1 81 ? 4.434 3.457 7.456 1.00 74.19 81 CYS A O 1
ATOM 618 N N . GLN A 1 82 ? 6.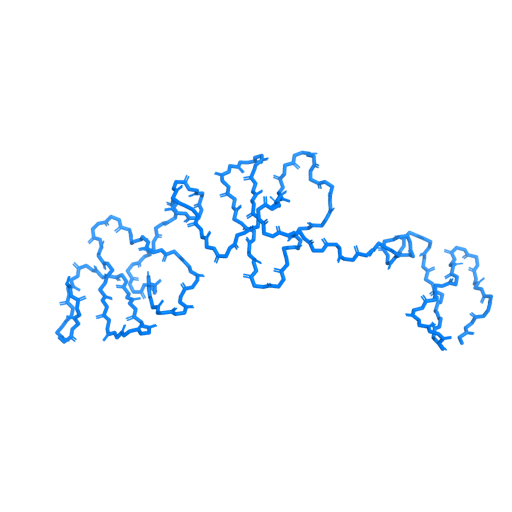120 2.089 7.813 1.00 69.44 82 GLN A N 1
ATOM 619 C CA . GLN A 1 82 ? 5.846 1.987 9.265 1.00 69.44 82 GLN A CA 1
ATOM 620 C C . GLN A 1 82 ? 6.103 3.275 10.070 1.00 69.44 82 GLN A C 1
ATOM 622 O O . GLN A 1 82 ? 5.594 3.417 11.182 1.00 69.44 82 GLN A O 1
ATOM 627 N N . LYS A 1 83 ? 6.926 4.205 9.567 1.00 67.88 83 LYS A N 1
ATOM 628 C CA . LYS A 1 83 ? 7.178 5.488 10.249 1.00 67.88 83 LYS A CA 1
ATOM 629 C C . LYS A 1 83 ? 5.993 6.445 10.154 1.00 67.88 83 LYS A C 1
ATOM 631 O O . LYS A 1 83 ? 5.900 7.368 10.961 1.00 67.88 83 LYS A O 1
ATOM 636 N N . GLN A 1 84 ? 5.108 6.242 9.184 1.00 73.12 84 GLN A N 1
ATOM 637 C CA . GLN A 1 84 ? 3.894 7.031 9.073 1.00 73.12 84 GLN A CA 1
ATOM 638 C C . GLN A 1 84 ? 2.896 6.581 10.133 1.00 73.12 84 GLN A C 1
ATOM 640 O O . GLN A 1 84 ? 2.681 5.390 10.353 1.00 73.12 84 GLN A O 1
ATOM 645 N N . THR A 1 85 ? 2.310 7.563 10.805 1.00 84.88 85 THR A N 1
ATOM 646 C CA . THR A 1 85 ? 1.274 7.329 11.800 1.00 84.88 85 THR A CA 1
ATOM 647 C C . THR A 1 85 ? -0.075 7.741 11.247 1.00 84.88 85 THR A C 1
ATOM 649 O O . THR A 1 85 ? -0.187 8.708 10.492 1.00 84.88 85 THR A O 1
ATOM 652 N N . LEU A 1 86 ? -1.097 6.981 11.612 1.00 88.75 86 LEU A N 1
ATOM 653 C CA . LEU A 1 86 ? -2.470 7.234 11.215 1.00 88.75 86 LEU A CA 1
ATOM 654 C C . LEU A 1 86 ? -3.131 8.281 12.122 1.00 88.75 86 LEU A C 1
ATOM 656 O O . LEU A 1 86 ? -2.936 8.226 13.342 1.00 88.75 86 LEU A O 1
ATOM 660 N N . PRO A 1 87 ? -3.910 9.224 11.562 1.00 91.19 87 PRO A N 1
ATOM 661 C CA . PRO A 1 87 ? -4.708 10.146 12.361 1.00 91.19 87 PRO A CA 1
ATOM 662 C C . PRO A 1 87 ? -5.857 9.410 13.064 1.00 91.19 87 PRO A C 1
ATOM 664 O O . PRO A 1 87 ? -6.137 8.244 12.786 1.00 91.19 87 PRO A O 1
ATOM 667 N N . GLU A 1 88 ? -6.531 10.107 13.976 1.00 93.12 88 GLU A N 1
ATOM 668 C CA . GLU A 1 88 ? -7.762 9.606 14.586 1.00 93.12 88 GLU A CA 1
ATOM 669 C C . GLU A 1 88 ? -8.793 9.290 13.492 1.00 93.12 88 GLU A C 1
ATOM 671 O O . GLU A 1 88 ? -8.844 9.986 12.475 1.00 93.12 88 GLU A O 1
ATOM 676 N N . TRP A 1 89 ? -9.576 8.228 13.691 1.00 93.25 89 TRP A N 1
ATOM 677 C CA . TRP A 1 89 ? -10.600 7.701 12.777 1.00 93.25 89 TRP A CA 1
ATOM 678 C C . TRP A 1 89 ? -10.077 7.015 11.515 1.00 93.25 89 TRP A C 1
ATOM 680 O O . TRP A 1 89 ? -10.856 6.500 10.714 1.00 93.25 89 TRP A O 1
ATOM 690 N N . ALA A 1 90 ? -8.762 6.980 11.304 1.00 91.56 90 ALA A N 1
ATOM 691 C CA . ALA A 1 90 ? -8.219 6.264 10.163 1.00 91.56 90 ALA A CA 1
ATOM 692 C C . ALA A 1 90 ? -8.209 4.742 10.403 1.00 91.56 90 ALA A C 1
ATOM 694 O O . ALA A 1 90 ? -7.927 4.293 11.521 1.00 91.56 90 ALA A O 1
ATOM 695 N N . PRO A 1 91 ? -8.466 3.933 9.356 1.00 91.00 91 PRO A N 1
ATOM 696 C CA . PRO A 1 91 ? -8.409 2.482 9.458 1.00 91.00 91 PRO A CA 1
ATOM 697 C C . PRO A 1 91 ? -6.975 2.036 9.733 1.00 91.00 91 PRO A C 1
ATOM 699 O O . PRO A 1 91 ? -6.056 2.462 9.040 1.00 91.00 91 PRO A O 1
ATOM 702 N N . CYS A 1 92 ? -6.787 1.171 10.723 1.00 91.62 92 CYS A N 1
ATOM 703 C CA . CYS A 1 92 ? -5.475 0.705 11.179 1.00 91.62 92 CYS A CA 1
ATOM 704 C C . CYS A 1 92 ? -5.326 -0.820 11.172 1.00 91.62 92 CYS A C 1
ATOM 706 O O . CYS A 1 92 ? -4.258 -1.337 11.499 1.00 91.62 92 CYS A O 1
ATOM 708 N N . GLY A 1 93 ? -6.373 -1.561 10.804 1.00 91.00 93 GLY A N 1
ATOM 709 C CA . GLY A 1 93 ? -6.335 -3.017 10.806 1.00 91.00 93 GLY A CA 1
ATOM 710 C C . GLY A 1 93 ? -7.590 -3.673 10.240 1.00 91.00 93 GLY A C 1
ATOM 711 O O . GLY A 1 93 ? -8.580 -3.014 9.928 1.00 91.00 93 GLY A O 1
ATOM 712 N N . GLY A 1 94 ? -7.505 -4.995 10.095 1.00 90.94 94 GLY A N 1
ATOM 713 C CA . GLY A 1 94 ? -8.518 -5.862 9.496 1.00 90.94 94 GLY A CA 1
ATOM 714 C C . GLY A 1 94 ? -7.857 -7.018 8.743 1.00 90.94 94 GLY A C 1
ATOM 715 O O . GLY A 1 94 ? -6.733 -6.882 8.266 1.00 90.94 94 GLY A O 1
ATOM 716 N N . GLU A 1 95 ? -8.537 -8.157 8.625 1.00 86.81 95 GLU A N 1
ATOM 717 C CA . GLU A 1 95 ? -7.995 -9.390 8.021 1.00 86.81 95 GLU A CA 1
ATOM 718 C C . GLU A 1 95 ? -7.477 -9.210 6.574 1.00 86.81 95 GLU A C 1
ATOM 720 O O . GLU A 1 95 ? -6.553 -9.904 6.159 1.00 86.81 95 GLU A O 1
ATOM 725 N N . THR A 1 96 ? -7.988 -8.227 5.822 1.00 83.12 96 THR A N 1
ATOM 726 C CA . THR A 1 96 ? -7.523 -7.882 4.461 1.00 83.12 96 THR A CA 1
ATOM 727 C C . THR A 1 96 ? -6.888 -6.494 4.361 1.00 83.12 96 THR A C 1
ATOM 729 O O . THR A 1 96 ? -6.739 -5.956 3.263 1.00 83.12 96 THR A O 1
ATOM 732 N N . TYR A 1 97 ? -6.558 -5.862 5.487 1.00 81.69 97 TYR A N 1
ATOM 733 C CA . TYR A 1 97 ? -6.036 -4.501 5.497 1.00 81.69 97 TYR A CA 1
ATOM 734 C C . TYR A 1 97 ? -4.540 -4.481 5.142 1.00 81.69 97 TYR A C 1
ATOM 736 O O . TYR A 1 97 ? -3.700 -5.018 5.861 1.00 81.69 97 TYR A O 1
ATOM 744 N N . ILE A 1 98 ? -4.207 -3.837 4.020 1.00 73.75 98 ILE A N 1
ATOM 745 C CA . ILE A 1 98 ? -2.838 -3.691 3.504 1.00 73.75 98 ILE A CA 1
ATOM 746 C C . ILE A 1 98 ? -2.469 -2.209 3.601 1.00 73.75 98 ILE A C 1
ATOM 748 O O . ILE A 1 98 ? -2.470 -1.475 2.615 1.00 73.75 98 ILE A O 1
ATOM 752 N N . GLY A 1 99 ? -2.228 -1.741 4.822 1.00 76.94 99 GLY A N 1
ATOM 753 C CA . GLY A 1 99 ? -1.923 -0.340 5.088 1.00 76.94 99 GLY A CA 1
ATOM 754 C C . GLY A 1 99 ? -1.127 -0.145 6.371 1.00 76.94 99 GLY A C 1
ATOM 755 O O . GLY A 1 99 ? -0.527 -1.076 6.908 1.00 76.94 99 GLY A O 1
ATOM 756 N N . LEU A 1 100 ? -1.099 1.094 6.848 1.00 81.69 100 LEU A N 1
ATOM 757 C CA . LEU A 1 100 ? -0.414 1.467 8.081 1.00 81.69 100 LEU A CA 1
ATOM 758 C C . LEU A 1 100 ? -1.136 0.891 9.291 1.00 81.69 100 LEU A C 1
ATOM 760 O O . LEU A 1 100 ? -2.345 1.037 9.401 1.0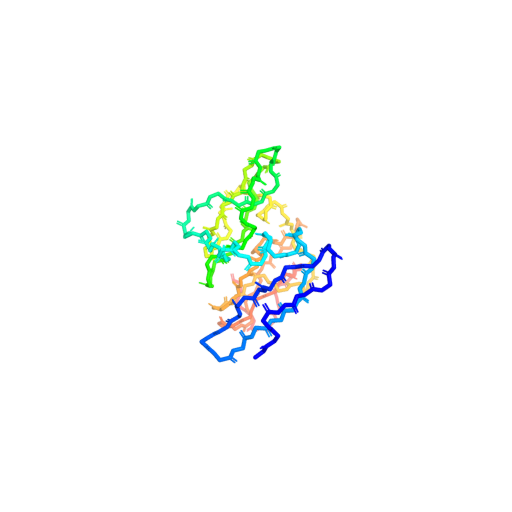0 81.69 100 LEU A O 1
ATOM 764 N N . THR A 1 101 ? -0.407 0.289 10.221 1.00 85.44 101 THR A N 1
ATOM 765 C CA . THR A 1 101 ? -0.997 -0.313 11.429 1.00 85.44 101 THR A CA 1
ATOM 766 C C . THR A 1 101 ? -0.739 0.504 12.692 1.00 85.44 101 THR A C 1
ATOM 768 O O . THR A 1 101 ? -1.189 0.138 13.773 1.00 85.44 101 THR A O 1
ATOM 771 N N . LYS A 1 102 ? 0.018 1.601 12.580 1.00 86.25 102 LYS A N 1
ATOM 772 C CA . LYS A 1 102 ? 0.444 2.417 13.716 1.00 86.25 102 LYS A CA 1
ATOM 773 C C . LYS A 1 102 ? -0.343 3.722 13.770 1.00 86.25 102 LYS A C 1
ATOM 775 O O . LYS A 1 102 ? -0.270 4.531 12.847 1.00 86.25 102 LYS A O 1
ATOM 780 N N . CYS A 1 103 ? -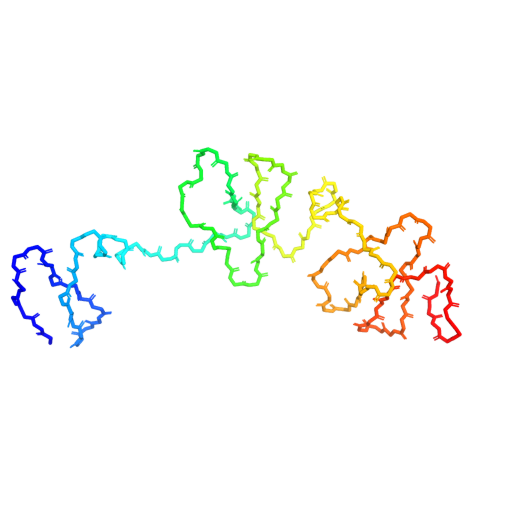1.056 3.943 14.867 1.00 90.94 103 CYS A N 1
ATOM 781 C CA . CYS A 1 103 ? -1.743 5.203 15.135 1.00 90.94 103 CYS A CA 1
ATOM 782 C C . CYS A 1 103 ? -0.770 6.294 15.597 1.00 90.94 103 CYS A C 1
ATOM 784 O O . CYS A 1 103 ? 0.344 6.005 16.048 1.00 90.94 103 CYS A O 1
ATOM 786 N N . LYS A 1 104 ? -1.175 7.559 15.452 1.00 91.31 104 LYS A N 1
ATOM 787 C CA . LYS A 1 104 ? -0.443 8.711 15.989 1.00 91.31 104 LYS A CA 1
ATOM 788 C C . LYS A 1 104 ? -0.335 8.609 17.509 1.00 91.31 104 LYS A C 1
ATOM 790 O O . LYS A 1 104 ? -1.110 7.915 18.159 1.00 91.31 104 LYS A O 1
ATOM 795 N N . GLU A 1 105 ? 0.666 9.275 18.066 1.00 88.44 105 GLU A N 1
ATOM 796 C CA . GLU A 1 105 ? 0.861 9.343 19.511 1.00 88.44 105 GLU A CA 1
ATOM 797 C C . GLU A 1 105 ? -0.420 9.808 20.223 1.00 88.44 105 GLU A C 1
ATOM 799 O O . GLU A 1 105 ? -1.087 10.735 19.761 1.00 88.44 105 GLU A O 1
ATOM 804 N N . GLY A 1 106 ? -0.777 9.123 21.312 1.00 89.69 106 GLY A N 1
ATOM 805 C CA . GLY A 1 106 ? -2.033 9.336 22.040 1.00 89.69 106 GLY A CA 1
ATOM 806 C C . GLY A 1 106 ? -3.244 8.568 21.497 1.00 89.69 106 GLY A C 1
ATOM 807 O O . GLY A 1 106 ? -4.310 8.648 22.095 1.00 89.69 106 GLY A O 1
ATOM 808 N N . LEU A 1 107 ? -3.097 7.808 20.406 1.00 93.69 107 LEU A N 1
ATOM 809 C CA . LEU A 1 107 ? -4.162 6.987 19.826 1.00 93.69 107 LEU A CA 1
ATOM 810 C C . LEU A 1 107 ? -3.814 5.497 19.891 1.00 93.69 107 LEU A C 1
ATOM 812 O O . LEU A 1 107 ? -2.653 5.103 19.755 1.00 93.69 107 LEU A O 1
ATOM 816 N N . GLN A 1 108 ? -4.837 4.660 20.021 1.00 93.00 108 GLN A N 1
ATOM 817 C CA . GLN A 1 108 ? -4.732 3.206 19.960 1.00 93.00 108 GLN A CA 1
ATOM 818 C C . GLN A 1 108 ? -5.595 2.653 18.823 1.00 93.00 108 GLN A C 1
ATOM 820 O O . GLN A 1 108 ? -6.607 3.238 18.444 1.00 93.00 108 GLN A O 1
ATOM 825 N N . CYS A 1 109 ? -5.153 1.539 18.242 1.00 93.38 109 CYS A N 1
ATOM 826 C CA . CYS A 1 109 ? -5.880 0.851 17.181 1.00 93.38 109 CYS A CA 1
ATOM 827 C C . CYS A 1 109 ? -6.890 -0.108 17.817 1.00 93.38 109 CYS A C 1
ATOM 829 O O . CYS A 1 109 ? -6.498 -1.179 18.281 1.00 93.38 109 CYS A O 1
ATOM 831 N N . TYR A 1 110 ? -8.167 0.269 17.846 1.00 95.12 110 TYR A N 1
ATOM 832 C CA . TYR A 1 110 ? -9.230 -0.563 18.411 1.00 95.12 110 TYR A CA 1
ATOM 833 C C . TYR A 1 110 ? -9.936 -1.346 17.311 1.00 95.12 110 TYR A C 1
ATOM 835 O O . TYR A 1 110 ? -10.152 -0.839 16.209 1.00 95.12 110 TYR A O 1
ATOM 843 N N . SER A 1 111 ? -10.305 -2.593 17.601 1.00 94.56 111 SER A N 1
ATOM 844 C CA . SER A 1 111 ? -10.950 -3.471 16.625 1.00 94.56 111 SER A CA 1
ATOM 845 C C . SER A 1 111 ? -12.463 -3.472 16.803 1.00 94.56 111 SER A C 1
ATOM 847 O O . SER A 1 111 ? -12.972 -3.854 17.854 1.00 94.56 111 SER A O 1
ATOM 849 N N . HIS A 1 112 ? -13.184 -3.080 15.755 1.00 93.19 112 HIS A N 1
ATOM 850 C CA . HIS A 1 112 ? -14.643 -3.179 15.706 1.00 93.19 112 HIS A CA 1
ATOM 851 C C . HIS A 1 112 ? -15.091 -4.595 15.359 1.00 93.19 112 HIS A C 1
ATOM 853 O O . HIS A 1 112 ? -16.090 -5.108 15.850 1.00 93.19 112 HIS A O 1
ATOM 859 N N . SER A 1 113 ? -14.361 -5.218 14.436 1.00 93.19 113 SER A N 1
ATOM 860 C CA . SER A 1 113 ? -14.647 -6.546 13.913 1.00 93.19 113 SER A CA 1
ATOM 861 C C . SER A 1 113 ? -13.372 -7.167 13.349 1.00 93.19 113 SER A C 1
ATOM 863 O O . SER A 1 113 ? -12.359 -6.490 13.175 1.00 93.19 113 SER A O 1
ATOM 865 N N . LYS A 1 114 ? -13.436 -8.443 12.954 1.00 92.88 114 LYS A N 1
ATOM 866 C CA . LYS A 1 114 ? -12.312 -9.112 12.277 1.00 92.88 114 LYS A CA 1
ATOM 867 C C . LYS A 1 114 ? -11.853 -8.415 10.985 1.00 92.88 114 LYS A C 1
ATOM 869 O O . LYS A 1 114 ? -10.711 -8.578 10.569 1.00 92.88 114 LYS A O 1
ATOM 874 N N . TRP A 1 115 ? -12.724 -7.622 10.361 1.00 93.38 115 TRP A N 1
ATOM 875 C CA . TRP A 1 115 ? -12.443 -6.949 9.092 1.00 93.38 115 TRP A CA 1
ATOM 876 C C . TRP A 1 115 ? -12.049 -5.482 9.242 1.00 93.38 115 TRP A C 1
ATOM 878 O O . TRP A 1 115 ? -11.591 -4.895 8.266 1.00 93.38 115 TRP A O 1
ATOM 888 N N . TYR A 1 116 ? -12.250 -4.882 10.417 1.00 92.31 116 TYR A N 1
ATOM 889 C CA . TYR A 1 116 ? -12.104 -3.441 10.580 1.00 92.31 116 TYR A CA 1
ATOM 890 C C . TYR A 1 116 ? -11.610 -3.060 11.971 1.00 92.31 116 TYR A C 1
ATOM 892 O O . TYR A 1 116 ? -12.221 -3.415 12.985 1.00 92.31 116 TYR A O 1
ATOM 900 N N . SER A 1 117 ? -10.540 -2.275 11.981 1.00 95.00 117 SER A N 1
ATOM 901 C CA . SER A 1 117 ? -9.994 -1.600 13.152 1.00 95.00 117 SER A CA 1
ATOM 902 C C . SER A 1 117 ? -9.676 -0.152 12.798 1.00 95.00 117 SER A C 1
ATOM 904 O O . SER A 1 117 ? -9.244 0.122 11.676 1.00 95.00 117 SER A O 1
ATOM 906 N N . GLU A 1 118 ? -9.836 0.762 13.752 1.00 94.75 118 GLU A N 1
ATOM 907 C CA . GLU A 1 118 ? -9.594 2.195 13.555 1.00 94.75 118 GLU A CA 1
ATOM 908 C C . GLU A 1 118 ? -8.797 2.811 14.712 1.00 94.75 118 GLU A C 1
ATOM 910 O O . GLU A 1 118 ? -8.813 2.314 15.841 1.00 94.75 118 GLU A O 1
ATOM 915 N N . CYS A 1 119 ? -8.071 3.889 14.421 1.00 95.75 119 CYS A N 1
ATOM 916 C CA . CYS A 1 119 ? -7.323 4.635 15.425 1.00 95.75 119 CYS A CA 1
ATOM 917 C C . CYS A 1 119 ? -8.246 5.545 16.226 1.00 95.75 119 CYS A C 1
ATOM 919 O O . CYS A 1 119 ? -8.865 6.434 15.648 1.00 95.75 119 CYS A O 1
ATOM 921 N N . ARG A 1 120 ? -8.285 5.405 17.551 1.00 94.69 120 ARG A N 1
ATOM 922 C CA . ARG A 1 120 ? -9.039 6.323 18.415 1.00 94.69 120 ARG A CA 1
ATOM 923 C C . ARG A 1 120 ? -8.282 6.679 19.679 1.00 94.69 120 ARG A C 1
ATOM 925 O O . ARG A 1 120 ? -7.378 5.959 20.101 1.00 94.69 120 ARG A O 1
ATOM 932 N N . SER A 1 121 ? -8.670 7.795 20.277 1.00 94.56 121 SER A N 1
ATOM 933 C CA . SER A 1 121 ? -8.209 8.220 21.600 1.00 94.56 121 SER A CA 1
ATOM 934 C C . SER A 1 121 ? -8.768 7.330 22.719 1.00 94.56 121 SER A C 1
ATOM 936 O O . SER A 1 121 ? -8.068 7.034 23.683 1.00 94.56 121 SER A O 1
ATOM 938 N N . GLU A 1 122 ? -9.986 6.818 22.548 1.00 94.06 122 GLU A N 1
ATOM 939 C CA . GLU A 1 122 ? -10.695 5.983 23.521 1.00 94.06 122 GLU A CA 1
ATOM 940 C C . GLU A 1 122 ? -11.350 4.760 22.866 1.00 94.06 122 GLU A C 1
ATOM 942 O O . GLU A 1 122 ? -11.703 4.788 21.684 1.00 94.06 122 GLU A O 1
ATOM 947 N N . CYS A 1 123 ? -11.489 3.674 23.633 1.00 92.00 123 CYS A N 1
ATOM 948 C CA . CYS A 1 123 ? -12.085 2.432 23.149 1.00 92.00 123 CYS A CA 1
ATOM 949 C C . CYS A 1 123 ? -13.621 2.546 23.149 1.00 92.00 123 CYS A C 1
ATOM 951 O O . CYS A 1 123 ? -14.199 2.742 24.220 1.00 92.00 123 CYS A O 1
ATOM 953 N N . PRO A 1 124 ? -14.301 2.426 21.993 1.00 91.12 124 PRO A N 1
ATOM 954 C CA . PRO A 1 124 ? -15.757 2.524 21.936 1.00 91.12 124 PRO A CA 1
ATOM 955 C C . PRO A 1 124 ? -16.442 1.312 22.567 1.00 91.12 124 PRO A C 1
ATOM 957 O O . PRO A 1 124 ? -15.899 0.205 22.590 1.00 91.12 124 PRO A O 1
ATOM 960 N N . GLU A 1 125 ? -17.679 1.502 23.022 1.00 90.88 125 GLU A N 1
ATOM 961 C CA . GLU A 1 125 ? -18.481 0.412 23.574 1.00 90.88 125 GLU A CA 1
ATOM 962 C C . GLU A 1 125 ? -18.705 -0.694 22.526 1.00 90.88 125 GLU A C 1
ATOM 964 O O . GLU A 1 125 ? -19.075 -0.431 21.380 1.00 90.88 125 GLU A O 1
ATOM 969 N N . GLY A 1 126 ? -18.446 -1.945 22.914 1.00 88.62 126 GLY A N 1
ATOM 970 C CA . GLY A 1 126 ? -18.586 -3.113 22.037 1.00 88.62 126 GLY A CA 1
ATOM 971 C C . GLY A 1 126 ? -17.391 -3.396 21.120 1.00 88.62 126 GLY A C 1
ATOM 972 O O . GLY A 1 126 ? -17.458 -4.330 20.322 1.00 88.62 126 GLY A O 1
ATOM 973 N N . TRP A 1 127 ? -16.299 -2.635 21.227 1.00 93.25 127 TRP A N 1
ATOM 974 C CA . TRP A 1 127 ? -15.063 -2.879 20.480 1.00 93.25 127 TRP A CA 1
ATOM 975 C C . TRP A 1 127 ? -14.054 -3.665 21.317 1.00 93.25 127 TRP A C 1
ATOM 977 O O . TRP A 1 127 ? -14.103 -3.682 22.547 1.00 93.25 127 TRP A O 1
ATOM 987 N N . LYS A 1 128 ? -13.109 -4.320 20.638 1.00 89.75 128 LYS A N 1
ATOM 988 C CA . LYS A 1 128 ? -11.985 -4.992 21.282 1.00 89.75 128 LYS A CA 1
ATOM 989 C C . LYS A 1 128 ? -10.804 -4.031 21.425 1.00 89.75 128 LYS A C 1
ATOM 991 O O . LYS A 1 128 ? -10.177 -3.652 20.429 1.00 89.75 128 LYS A O 1
ATOM 996 N N . CYS A 1 129 ? -10.522 -3.714 22.681 1.00 85.69 129 CYS A N 1
ATOM 997 C CA . CYS A 1 129 ? -9.250 -3.245 23.208 1.00 85.69 129 CYS A CA 1
ATOM 998 C C . CYS A 1 129 ? -8.481 -4.468 23.778 1.00 85.69 129 CYS A C 1
ATOM 1000 O O . CYS A 1 129 ? -7.240 -4.441 23.729 1.00 85.69 129 CYS A O 1
#

pLDDT: mean 80.81, std 11.04, range [52.06, 95.75]

InterPro domains:
  IPR000254 Cellulose-binding domain [PF00734] (89-116)
  IPR000254 Cellulose-binding domain [PS51164] (84-120)
  IPR000254 Cellulose-binding domain [SM00236] (1-22)
  IPR000254 Cellulose-binding domain [SM00236] (38-72)
  IPR000254 Cellulose-binding domain [SM00236] (87-120)
  IPR035971 Cellulose-binding domain superfamily [SSF57180] (86-119)

Secondary structure (DSSP, 8-state):
--SS--TTEEEEE-SSS-EEEEEHHHHHHHTS---PBPTT-B-S--TT--S---BPTT-EEEEEETTEEEEESSPPTTSHHHH--BPTT-EEE-TT--S---BPTT-EEEEEETTEEEEESSPPTT-B-

Sequence (129 aa):
GPRTCKQGLVCFKRSKYYSQCIGKEVAAIAAIPIQYIALGGRCGAGKDARSPFLCAVGTYCFIQNENYGECRTSCPLNWFCQKQTLPEWAPCGGETYIGLTKCKEGLQCYSHSKWYSECRSECPEGWKC

Organism: NCBI:txid1234261

Radius of gyration: 22.8 Å; chains: 1; bounding box: 39×22×68 Å